Protein AF-A0A938WH90-F1 (afdb_monomer)

Secondary structure (DSSP, 8-state):
-----SHHHHHHHHHTTSS-------PPPPPGGGSTTGGGTTHHHHHHHHHHHHHHHHHHHHHHHHHHHHT-----

Mean predicted aligned error: 17.79 Å

Sequence (76 aa):
MRIRRAGPLLIALALSACGGQEAEPEEPPLAVEDTVFGDLVGTQDKVRDRTNAAMESHREAFEQQLEAGEGSAPAE

Structure (mmCIF, N/CA/C/O backbone):
data_AF-A0A938WH90-F1
#
_entry.id   AF-A0A938WH90-F1
#
loop_
_atom_site.group_PDB
_atom_site.id
_atom_site.type_symbol
_atom_site.label_atom_id
_atom_site.label_alt_id
_atom_site.label_comp_id
_atom_site.label_asym_id
_atom_site.label_entity_id
_atom_site.label_seq_id
_atom_site.pdbx_PDB_ins_code
_atom_site.Cartn_x
_atom_site.Cartn_y
_atom_site.Cartn_z
_atom_site.occupancy
_atom_site.B_iso_or_equiv
_atom_site.auth_seq_id
_atom_site.auth_comp_id
_atom_site.auth_asym_id
_atom_site.auth_atom_id
_atom_site.pdbx_PDB_model_num
ATOM 1 N N . MET A 1 1 ? 66.060 -5.553 -52.804 1.00 42.28 1 MET A N 1
ATOM 2 C CA . MET A 1 1 ? 65.643 -4.264 -52.200 1.00 42.28 1 MET A CA 1
ATOM 3 C C . MET A 1 1 ? 64.489 -4.516 -51.238 1.00 42.28 1 MET A C 1
ATOM 5 O O . MET A 1 1 ? 63.697 -5.415 -51.470 1.00 42.28 1 MET A O 1
ATOM 9 N N . ARG A 1 2 ? 64.498 -3.817 -50.100 1.00 48.91 2 ARG A N 1
ATOM 10 C CA . ARG A 1 2 ? 63.772 -4.134 -48.859 1.00 48.91 2 ARG A CA 1
ATOM 11 C C . ARG A 1 2 ? 62.307 -3.664 -48.910 1.00 48.91 2 ARG A C 1
ATOM 13 O O . ARG A 1 2 ? 62.070 -2.464 -48.829 1.00 48.91 2 ARG A O 1
ATOM 20 N N . ILE A 1 3 ? 61.340 -4.582 -48.921 1.00 59.31 3 ILE A N 1
ATOM 21 C CA . ILE A 1 3 ? 59.951 -4.289 -48.523 1.00 59.31 3 ILE A CA 1
ATOM 22 C C . ILE A 1 3 ? 59.906 -4.426 -46.993 1.00 59.31 3 ILE A C 1
ATOM 24 O O . ILE A 1 3 ? 59.755 -5.518 -46.459 1.00 59.31 3 ILE A O 1
ATOM 28 N N . ARG A 1 4 ? 60.176 -3.335 -46.265 1.00 57.78 4 ARG A N 1
ATOM 29 C CA . ARG A 1 4 ? 60.239 -3.312 -44.783 1.00 57.78 4 ARG A CA 1
ATOM 30 C C . ARG A 1 4 ? 59.367 -2.220 -44.145 1.00 57.78 4 ARG A C 1
ATOM 32 O O . ARG A 1 4 ? 59.672 -1.763 -43.051 1.00 57.78 4 ARG A O 1
ATOM 39 N N . ARG A 1 5 ? 58.305 -1.752 -44.814 1.00 54.50 5 ARG A N 1
ATOM 40 C CA . ARG A 1 5 ? 57.475 -0.636 -44.305 1.00 54.50 5 ARG A CA 1
ATOM 41 C C . ARG A 1 5 ? 55.955 -0.819 -44.441 1.00 54.50 5 ARG A C 1
ATOM 43 O O . ARG A 1 5 ? 55.237 0.166 -44.415 1.00 54.50 5 ARG A O 1
ATOM 50 N N . ALA A 1 6 ? 55.453 -2.051 -44.548 1.00 56.09 6 ALA A N 1
ATOM 51 C CA . ALA A 1 6 ? 54.003 -2.310 -44.573 1.00 56.09 6 ALA A CA 1
ATOM 52 C C . ALA A 1 6 ? 53.386 -2.583 -43.181 1.00 56.09 6 ALA A C 1
ATOM 54 O O . ALA A 1 6 ? 52.171 -2.598 -43.039 1.00 56.09 6 ALA A O 1
ATOM 55 N N . GLY A 1 7 ? 54.212 -2.781 -42.147 1.00 58.31 7 GLY A N 1
ATOM 56 C CA . GLY A 1 7 ? 53.760 -3.139 -40.796 1.00 58.31 7 GLY A CA 1
ATOM 57 C C . GLY A 1 7 ? 52.931 -2.080 -40.049 1.00 58.31 7 GLY A C 1
ATOM 58 O O . GLY A 1 7 ? 51.908 -2.445 -39.478 1.00 58.31 7 GLY A O 1
ATOM 59 N N . PRO A 1 8 ? 53.305 -0.783 -40.034 1.00 57.97 8 PRO A N 1
ATOM 60 C CA . PRO A 1 8 ? 52.616 0.179 -39.168 1.00 57.97 8 PRO A CA 1
ATOM 61 C C . PRO A 1 8 ? 51.261 0.644 -39.723 1.00 57.97 8 PRO A C 1
ATOM 63 O O . PRO A 1 8 ? 50.427 1.121 -38.961 1.00 57.97 8 PRO A O 1
ATOM 66 N N . LEU A 1 9 ? 51.014 0.484 -41.029 1.00 58.34 9 LEU A N 1
ATOM 67 C CA . LEU A 1 9 ? 49.775 0.933 -41.675 1.00 58.34 9 LEU A CA 1
ATOM 68 C C . LEU A 1 9 ? 48.575 0.034 -41.323 1.00 58.34 9 LEU A C 1
ATOM 70 O O . LEU A 1 9 ? 47.464 0.522 -41.153 1.00 58.34 9 LEU A O 1
ATOM 74 N N . LEU A 1 10 ? 48.808 -1.273 -41.168 1.00 59.81 10 LEU A N 1
ATOM 75 C CA . LEU A 1 10 ? 47.762 -2.243 -40.821 1.00 59.81 10 LEU A CA 1
ATOM 76 C C . LEU A 1 10 ? 47.300 -2.116 -39.363 1.00 59.81 10 LEU A C 1
ATOM 78 O O . LEU A 1 10 ? 46.133 -2.344 -39.068 1.00 59.81 10 LEU A O 1
ATOM 82 N N . ILE A 1 11 ? 48.194 -1.699 -38.463 1.00 62.03 11 ILE A N 1
ATOM 83 C CA . ILE A 1 11 ? 47.867 -1.498 -37.045 1.00 62.03 11 ILE A CA 1
ATOM 84 C C . ILE A 1 11 ? 46.966 -0.267 -36.874 1.00 62.03 11 ILE A C 1
ATOM 86 O O . ILE A 1 11 ? 45.981 -0.328 -36.145 1.00 62.03 11 ILE A O 1
ATOM 90 N N . ALA A 1 12 ? 47.244 0.824 -37.595 1.00 59.81 12 ALA A N 1
ATOM 91 C CA . ALA A 1 12 ? 46.423 2.036 -37.544 1.00 59.81 12 ALA A CA 1
ATOM 92 C C . ALA A 1 12 ? 44.982 1.810 -38.049 1.00 59.81 12 ALA A C 1
ATOM 94 O O . ALA A 1 12 ? 44.043 2.357 -37.478 1.00 59.81 12 ALA A O 1
ATOM 95 N N . LEU A 1 13 ? 44.803 0.959 -39.066 1.00 60.22 13 LEU A N 1
ATOM 96 C CA . LEU A 1 13 ? 43.485 0.575 -39.592 1.00 60.22 13 LEU A CA 1
ATOM 97 C C . LEU A 1 13 ? 42.689 -0.330 -38.635 1.00 60.22 13 LEU A C 1
ATOM 99 O O . LEU A 1 13 ? 41.464 -0.284 -38.629 1.00 60.22 13 LEU A O 1
ATOM 103 N N . ALA A 1 14 ? 43.366 -1.124 -37.801 1.00 61.34 14 ALA A N 1
ATOM 104 C CA . ALA A 1 14 ? 42.703 -1.945 -36.786 1.00 61.34 14 ALA A CA 1
ATOM 105 C C . ALA A 1 14 ? 42.167 -1.106 -35.608 1.00 61.34 14 ALA A C 1
ATOM 107 O O . ALA A 1 14 ? 41.135 -1.438 -35.031 1.00 61.34 14 ALA A O 1
ATOM 108 N N . LEU A 1 15 ? 42.831 0.006 -35.274 1.00 57.97 15 LEU A N 1
ATOM 109 C CA . LEU A 1 15 ? 42.413 0.904 -34.189 1.00 57.97 15 LEU A CA 1
ATOM 110 C C . LEU A 1 15 ? 41.201 1.774 -34.559 1.00 57.97 15 LEU A C 1
ATOM 112 O O . LEU A 1 15 ? 40.420 2.116 -33.674 1.00 57.97 15 LEU A O 1
ATOM 116 N N . SER A 1 16 ? 40.986 2.091 -35.843 1.00 59.06 16 SER A N 1
ATOM 117 C CA . SER A 1 16 ? 39.799 2.851 -36.272 1.00 59.06 16 SER A CA 1
ATOM 118 C C . SER A 1 16 ? 38.511 2.021 -36.290 1.00 59.06 16 SER A C 1
ATOM 120 O O . SER A 1 16 ? 37.433 2.590 -36.414 1.00 59.06 16 SER A O 1
ATOM 122 N N . ALA A 1 17 ? 38.607 0.693 -36.167 1.00 56.78 17 ALA A N 1
ATOM 123 C CA . ALA A 1 17 ? 37.458 -0.212 -36.146 1.00 56.78 17 ALA A CA 1
ATOM 124 C C . ALA A 1 17 ? 36.943 -0.527 -34.726 1.00 56.78 17 ALA A C 1
ATOM 126 O O . ALA A 1 17 ? 35.933 -1.206 -34.591 1.00 56.78 17 ALA A O 1
ATOM 127 N N . CYS A 1 18 ? 37.616 -0.049 -33.670 1.00 64.19 18 CYS A N 1
ATOM 128 C CA . CYS A 1 18 ? 37.291 -0.390 -32.277 1.00 64.19 18 CYS A CA 1
ATOM 129 C C . CYS A 1 18 ? 37.024 0.838 -31.381 1.00 64.19 18 CYS A C 1
ATOM 131 O O . CYS A 1 18 ? 37.151 0.748 -30.163 1.00 64.19 18 CYS A O 1
ATOM 133 N N . GLY A 1 19 ? 36.707 1.999 -31.966 1.00 54.22 19 GLY A N 1
ATOM 134 C CA . GLY A 1 19 ? 36.525 3.250 -31.211 1.00 54.22 19 GLY A CA 1
ATOM 135 C C . GLY A 1 19 ? 35.306 4.087 -31.593 1.00 54.22 19 GLY A C 1
ATOM 136 O O . GLY A 1 19 ? 35.137 5.175 -31.056 1.00 54.22 19 GLY A O 1
ATOM 137 N N . GLY A 1 20 ? 34.474 3.610 -32.517 1.00 54.38 20 GLY A N 1
ATOM 138 C CA . GLY A 1 20 ? 33.284 4.316 -32.986 1.00 54.38 20 GLY A CA 1
ATOM 139 C C . GLY A 1 20 ? 32.030 3.527 -32.666 1.00 54.38 20 GLY A C 1
ATOM 140 O O . GLY A 1 20 ? 31.328 3.116 -33.580 1.00 54.38 20 GLY A O 1
ATOM 141 N N . GLN A 1 21 ? 31.777 3.258 -31.386 1.00 53.09 21 GLN A N 1
ATOM 142 C CA . GLN A 1 21 ? 30.424 2.899 -30.991 1.00 53.09 21 GLN A CA 1
ATOM 143 C C . GLN A 1 21 ? 29.659 4.216 -30.947 1.00 53.09 21 GLN A C 1
ATOM 145 O O . GLN A 1 21 ? 29.735 4.960 -29.969 1.00 53.09 21 GLN A O 1
ATOM 150 N N . GLU A 1 22 ? 29.043 4.562 -32.080 1.00 59.69 22 GLU A N 1
ATOM 151 C CA . GLU A 1 22 ? 27.995 5.571 -32.098 1.00 59.69 22 GLU A CA 1
ATOM 152 C C . GLU A 1 22 ? 27.034 5.208 -30.968 1.00 59.69 22 GLU A C 1
ATOM 154 O O . GLU A 1 22 ? 26.627 4.051 -30.843 1.00 59.69 22 GLU A O 1
ATOM 159 N N . ALA A 1 23 ? 26.773 6.164 -30.078 1.00 63.75 23 ALA A N 1
ATOM 160 C CA . ALA A 1 23 ? 25.748 6.003 -29.069 1.00 63.75 23 ALA A CA 1
ATOM 161 C C . ALA A 1 23 ? 24.432 5.845 -29.831 1.00 63.75 23 ALA A C 1
ATOM 163 O O . ALA A 1 23 ? 23.855 6.834 -30.288 1.00 63.75 23 ALA A O 1
ATOM 164 N N . GLU A 1 24 ? 24.015 4.596 -30.050 1.00 67.44 24 GLU A N 1
ATOM 165 C CA . GLU A 1 24 ? 22.656 4.309 -30.473 1.00 67.44 24 GLU A CA 1
ATOM 166 C C . GLU A 1 24 ? 21.737 5.054 -29.503 1.00 67.44 24 GLU A C 1
ATOM 168 O O . GLU A 1 24 ? 22.025 5.079 -28.300 1.00 67.44 24 GLU A O 1
ATOM 173 N N . PRO A 1 25 ? 20.696 5.741 -29.997 1.00 66.81 25 PRO A N 1
ATOM 174 C CA . PRO A 1 25 ? 19.763 6.409 -29.113 1.00 66.81 25 PRO A CA 1
ATOM 175 C C . PRO A 1 25 ? 19.196 5.349 -28.169 1.00 66.81 25 PRO A C 1
ATOM 177 O O . PRO A 1 25 ? 18.462 4.468 -28.609 1.00 66.81 25 PRO A O 1
ATOM 180 N N . GLU A 1 26 ? 19.597 5.400 -26.895 1.00 71.69 26 GLU A N 1
ATOM 181 C CA . GLU A 1 26 ? 19.054 4.518 -25.869 1.00 71.69 26 GLU A CA 1
ATOM 182 C C . GLU A 1 26 ? 17.541 4.724 -25.873 1.00 71.69 26 GLU A C 1
ATOM 184 O O . GLU A 1 26 ? 17.052 5.835 -25.634 1.00 71.69 26 GLU A O 1
ATOM 189 N N . GLU A 1 27 ? 16.800 3.673 -26.223 1.00 75.69 27 GLU A N 1
ATOM 190 C CA . GLU A 1 27 ? 15.350 3.711 -26.130 1.00 75.69 27 GLU A CA 1
ATOM 191 C C . GLU A 1 27 ? 14.977 4.072 -24.686 1.00 75.69 27 GLU A C 1
ATOM 193 O O . GLU A 1 27 ? 15.583 3.548 -23.741 1.00 75.69 27 GLU A O 1
ATOM 198 N N . PRO A 1 28 ? 14.021 4.998 -24.488 1.00 80.81 28 PRO A N 1
ATOM 199 C CA . PRO A 1 28 ? 13.628 5.391 -23.150 1.00 80.81 28 PRO A CA 1
ATOM 200 C C . PRO A 1 28 ? 13.175 4.149 -22.372 1.00 80.81 28 PRO A C 1
ATOM 202 O O . PRO A 1 28 ? 12.527 3.269 -22.947 1.00 80.81 28 PRO A O 1
ATOM 205 N N . PRO A 1 29 ? 13.501 4.060 -21.070 1.00 81.75 29 PRO A N 1
ATOM 206 C CA . PRO A 1 29 ? 13.077 2.933 -20.258 1.00 81.75 29 PRO A CA 1
ATOM 207 C C . PRO A 1 29 ? 11.555 2.794 -20.328 1.00 81.75 29 PRO A C 1
ATOM 209 O O . PRO A 1 29 ? 10.830 3.790 -20.284 1.00 81.75 29 PRO A O 1
ATOM 212 N N . LEU A 1 30 ? 11.087 1.549 -20.442 1.00 84.31 30 LEU A N 1
ATOM 213 C CA . LEU A 1 30 ? 9.663 1.232 -20.498 1.00 84.31 30 LEU A CA 1
ATOM 214 C C . LEU A 1 30 ? 8.937 1.839 -19.293 1.00 84.31 30 LEU A C 1
ATOM 216 O O . LEU A 1 30 ? 9.407 1.736 -18.155 1.00 84.31 30 LEU A O 1
ATOM 220 N N . ALA A 1 31 ? 7.781 2.448 -19.553 1.00 85.62 31 ALA A N 1
ATOM 221 C CA . ALA A 1 31 ? 6.891 2.904 -18.500 1.00 85.62 31 ALA A CA 1
ATOM 222 C C . ALA A 1 31 ? 6.427 1.690 -17.680 1.00 85.62 31 ALA A C 1
ATOM 224 O O . ALA A 1 31 ? 6.214 0.606 -18.223 1.00 85.62 31 ALA A O 1
ATOM 225 N N . VAL A 1 32 ? 6.308 1.837 -16.359 1.00 80.75 32 VAL A N 1
ATOM 226 C CA . VAL A 1 32 ? 6.041 0.699 -15.460 1.00 80.75 32 VAL A CA 1
ATOM 227 C C . VAL A 1 32 ? 4.670 0.085 -15.750 1.00 80.75 32 VAL A C 1
ATOM 229 O O . VAL A 1 32 ? 4.503 -1.131 -15.637 1.00 80.75 32 VAL A O 1
ATOM 232 N N . GLU A 1 33 ? 3.726 0.913 -16.189 1.00 83.06 33 GLU A N 1
ATOM 233 C CA . GLU A 1 33 ? 2.375 0.558 -16.622 1.00 83.06 33 GLU A CA 1
ATOM 234 C C . GLU A 1 33 ? 2.377 -0.391 -17.830 1.00 83.06 33 GLU A C 1
ATOM 236 O O . GLU A 1 33 ? 1.485 -1.227 -17.948 1.00 83.06 33 GLU A O 1
ATOM 241 N N . ASP A 1 34 ? 3.408 -0.312 -18.676 1.00 85.19 34 ASP A N 1
ATOM 242 C CA . ASP A 1 34 ? 3.582 -1.158 -19.862 1.00 85.19 34 ASP A CA 1
ATOM 243 C C . ASP A 1 34 ? 4.323 -2.471 -19.545 1.00 85.19 34 ASP A C 1
ATOM 245 O O . ASP A 1 34 ? 4.605 -3.283 -20.431 1.00 85.19 34 ASP A O 1
ATOM 249 N N . THR A 1 35 ? 4.654 -2.707 -18.271 1.00 83.44 35 THR A N 1
ATOM 250 C CA . THR A 1 35 ? 5.338 -3.919 -17.811 1.00 83.44 35 THR A CA 1
ATOM 251 C C . THR A 1 35 ? 4.411 -4.823 -17.004 1.00 83.44 35 THR A C 1
ATOM 253 O O . THR A 1 35 ? 3.429 -4.385 -16.411 1.00 83.44 35 THR A O 1
ATOM 256 N N . VAL A 1 36 ? 4.797 -6.093 -16.855 1.00 81.62 36 VAL A N 1
ATOM 257 C CA . VAL A 1 36 ? 4.153 -7.039 -15.919 1.00 81.62 36 VAL A CA 1
ATOM 258 C C . VAL A 1 36 ? 4.168 -6.571 -14.455 1.00 81.62 36 VAL A C 1
ATOM 260 O O . VAL A 1 36 ? 3.461 -7.135 -13.624 1.00 81.62 36 VAL A O 1
ATOM 263 N N . PHE A 1 37 ? 4.968 -5.551 -14.122 1.00 82.25 37 PHE A N 1
ATOM 264 C CA . PHE A 1 37 ? 5.018 -4.964 -12.788 1.00 82.25 37 PHE A CA 1
ATOM 265 C C . PHE A 1 37 ? 3.971 -3.871 -12.571 1.00 82.25 37 PHE A C 1
ATOM 267 O O . PHE A 1 37 ? 3.710 -3.561 -11.412 1.00 82.25 37 PHE A O 1
ATOM 274 N N . GLY A 1 38 ? 3.346 -3.331 -13.625 1.00 82.06 38 GLY A N 1
ATOM 275 C CA . GLY A 1 38 ? 2.332 -2.275 -13.524 1.00 82.06 38 GLY A CA 1
ATOM 276 C C . GLY A 1 38 ? 1.193 -2.643 -12.571 1.00 82.06 38 GLY A C 1
ATOM 277 O O . GLY A 1 38 ? 0.871 -1.881 -11.662 1.00 82.06 38 GLY A O 1
ATOM 278 N N . ASP A 1 39 ? 0.681 -3.871 -12.680 1.00 78.75 39 ASP A N 1
ATOM 279 C CA . ASP A 1 39 ? -0.368 -4.398 -11.793 1.00 78.75 39 ASP A CA 1
ATOM 280 C C . ASP A 1 39 ? 0.089 -4.574 -10.337 1.00 78.75 39 ASP A C 1
ATOM 282 O O . ASP A 1 39 ? -0.723 -4.553 -9.406 1.00 78.75 39 ASP A O 1
ATOM 286 N N . LEU A 1 40 ? 1.394 -4.759 -10.125 1.00 80.00 40 LEU A N 1
ATOM 287 C CA . LEU A 1 40 ? 1.985 -4.940 -8.802 1.00 80.00 40 LEU A CA 1
ATOM 288 C C . LEU A 1 40 ? 2.242 -3.601 -8.102 1.00 80.00 40 LEU A C 1
ATOM 290 O O . LEU A 1 40 ? 2.323 -3.571 -6.865 1.00 80.00 40 LEU A O 1
ATOM 294 N N . VAL A 1 41 ? 2.317 -2.497 -8.851 1.00 82.19 41 VAL A N 1
ATOM 295 C CA . VAL A 1 41 ? 2.481 -1.154 -8.288 1.00 82.19 41 VAL A CA 1
ATOM 296 C C . VAL A 1 41 ? 1.284 -0.822 -7.386 1.00 82.19 41 VAL A C 1
ATOM 298 O O . VAL A 1 41 ? 0.116 -0.951 -7.754 1.00 82.19 41 VAL A O 1
ATOM 301 N N . GLY A 1 42 ? 1.572 -0.428 -6.143 1.00 80.94 42 GLY A N 1
ATOM 302 C CA . GLY A 1 42 ? 0.555 -0.055 -5.153 1.00 80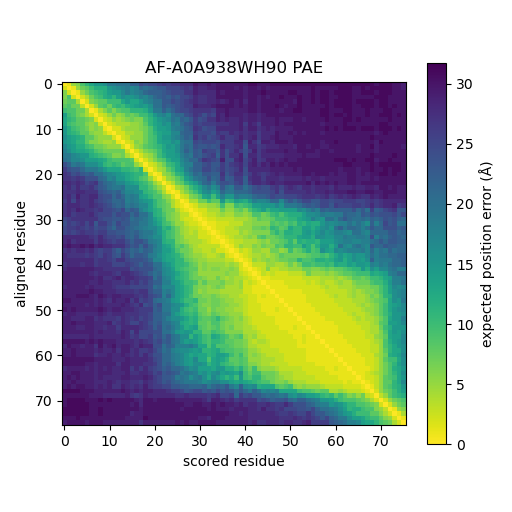.94 42 GLY A CA 1
ATOM 303 C C . GLY A 1 42 ? -0.210 -1.224 -4.515 1.00 80.94 42 GLY A C 1
ATOM 304 O O . GLY A 1 42 ? -1.122 -0.992 -3.723 1.00 80.94 42 GLY A O 1
ATOM 305 N N . THR A 1 43 ? 0.134 -2.485 -4.805 1.00 84.81 43 THR A N 1
ATOM 306 C CA . THR A 1 43 ? -0.480 -3.648 -4.126 1.00 84.81 43 THR A CA 1
ATOM 307 C C . THR A 1 43 ? -0.192 -3.661 -2.625 1.00 84.81 43 THR A C 1
ATOM 309 O O . THR A 1 43 ? -1.099 -3.927 -1.839 1.00 84.81 43 THR A O 1
ATOM 312 N N . GLN A 1 44 ? 1.032 -3.311 -2.213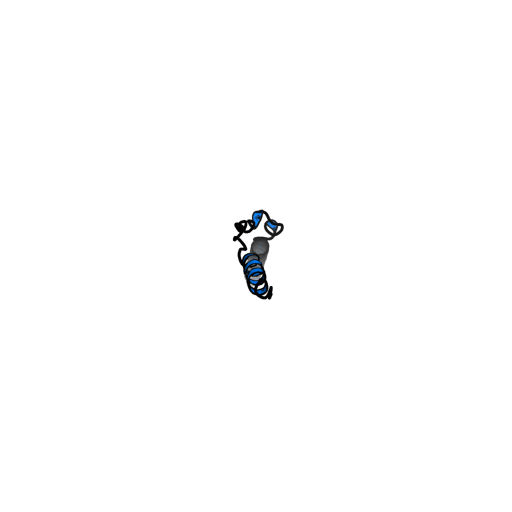 1.00 84.44 44 GLN A N 1
ATOM 313 C CA . GLN A 1 44 ? 1.394 -3.184 -0.797 1.00 84.44 44 GLN A CA 1
ATOM 314 C C . GLN A 1 44 ? 0.564 -2.115 -0.086 1.00 84.44 44 GLN A C 1
ATOM 316 O O . GLN A 1 44 ? 0.019 -2.393 0.979 1.00 84.44 44 GLN A O 1
ATOM 321 N N . ASP A 1 45 ? 0.408 -0.935 -0.690 1.00 88.94 45 ASP A N 1
ATOM 322 C CA . ASP A 1 45 ? -0.398 0.142 -0.109 1.00 88.94 45 ASP A CA 1
ATOM 323 C C . ASP A 1 45 ? -1.865 -0.278 0.023 1.00 88.94 45 ASP A C 1
ATOM 325 O O . ASP A 1 45 ? -2.441 -0.173 1.102 1.00 88.94 45 ASP A O 1
ATOM 329 N N . LYS A 1 46 ? -2.442 -0.899 -1.016 1.00 87.94 46 LYS A N 1
ATOM 330 C CA . LYS A 1 46 ? -3.814 -1.440 -0.973 1.00 87.94 46 LYS A CA 1
ATOM 331 C C . LYS A 1 46 ? -4.004 -2.476 0.141 1.00 87.94 46 LYS A C 1
ATOM 333 O O . LYS A 1 46 ? -5.044 -2.494 0.802 1.00 87.94 46 LYS A O 1
AT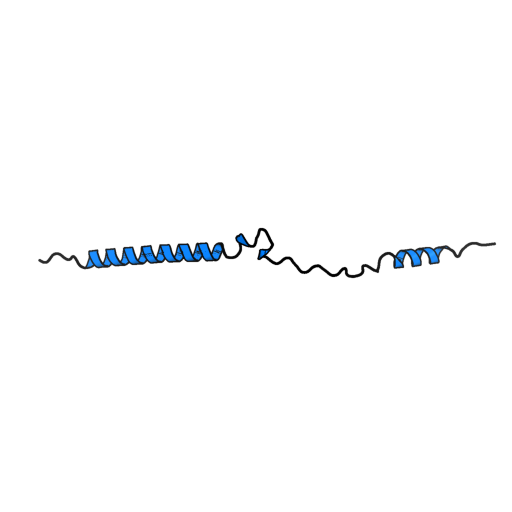OM 338 N N . VAL A 1 47 ? -3.029 -3.366 0.344 1.00 91.56 47 VAL A N 1
ATOM 339 C CA . VAL A 1 47 ? -3.075 -4.379 1.414 1.00 91.56 47 VAL A CA 1
ATOM 340 C C . VAL A 1 47 ? -2.954 -3.723 2.787 1.00 91.56 47 VAL A C 1
ATOM 342 O O . VAL A 1 47 ? -3.712 -4.078 3.696 1.00 91.56 47 VAL A O 1
ATOM 345 N N . ARG A 1 48 ? -2.047 -2.754 2.938 1.00 91.56 48 ARG A N 1
ATOM 346 C CA . ARG A 1 48 ? -1.871 -1.998 4.181 1.00 91.56 48 ARG A CA 1
ATOM 347 C C . ARG A 1 48 ? -3.152 -1.255 4.551 1.00 91.56 48 ARG A C 1
ATOM 349 O O . ARG A 1 48 ? -3.619 -1.390 5.677 1.00 91.56 48 ARG A O 1
ATOM 356 N N . ASP A 1 49 ? -3.754 -0.553 3.600 1.00 93.88 49 ASP A N 1
ATOM 357 C CA . ASP A 1 49 ? -4.958 0.246 3.833 1.00 93.88 49 ASP A CA 1
ATOM 358 C C . ASP A 1 49 ? -6.154 -0.636 4.212 1.00 93.88 49 ASP A C 1
ATOM 360 O O . ASP A 1 49 ? -6.865 -0.342 5.174 1.00 93.88 49 ASP A O 1
ATOM 364 N N . ARG A 1 50 ? -6.327 -1.784 3.538 1.00 92.19 50 ARG A N 1
ATOM 365 C CA . ARG A 1 50 ? -7.344 -2.777 3.919 1.00 92.19 50 ARG A CA 1
ATOM 366 C C . ARG A 1 50 ? -7.120 -3.313 5.334 1.00 92.19 50 ARG A C 1
ATOM 368 O O . ARG A 1 50 ? -8.081 -3.484 6.079 1.00 92.19 50 ARG A O 1
ATOM 375 N N . THR A 1 51 ? -5.872 -3.603 5.690 1.00 93.56 51 THR A N 1
ATOM 376 C CA . THR A 1 51 ? -5.529 -4.145 7.012 1.00 93.56 51 THR A CA 1
ATOM 377 C C . THR A 1 51 ? -5.806 -3.121 8.107 1.00 93.56 51 THR A C 1
ATOM 379 O O . THR A 1 51 ? -6.424 -3.460 9.112 1.00 93.56 51 THR A O 1
ATOM 382 N N . ASN A 1 52 ? -5.428 -1.860 7.886 1.00 94.69 52 ASN A N 1
ATOM 383 C CA . ASN A 1 52 ? -5.709 -0.771 8.817 1.00 94.69 52 ASN A CA 1
ATOM 384 C C . ASN A 1 52 ? -7.216 -0.582 9.020 1.00 94.69 52 ASN A C 1
ATOM 386 O O . ASN A 1 52 ? -7.667 -0.522 10.158 1.00 94.69 52 ASN A O 1
ATOM 390 N N . ALA A 1 53 ? -8.002 -0.572 7.939 1.00 93.75 53 ALA A N 1
ATOM 391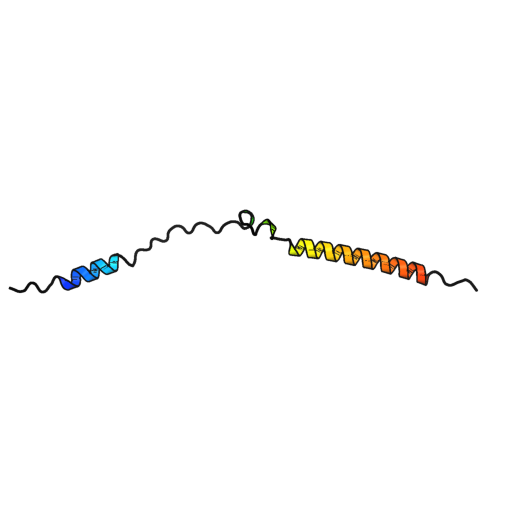 C CA . ALA A 1 53 ? -9.457 -0.454 8.031 1.00 93.75 53 ALA A CA 1
ATOM 392 C C . ALA A 1 53 ? -10.092 -1.610 8.826 1.00 93.75 53 ALA A C 1
ATOM 394 O O . ALA A 1 53 ? -10.976 -1.390 9.652 1.00 93.75 53 ALA A O 1
ATOM 395 N N . ALA A 1 54 ? -9.619 -2.843 8.614 1.00 93.44 54 ALA A N 1
ATOM 396 C CA . ALA A 1 54 ? -10.095 -3.999 9.368 1.00 93.44 54 ALA A CA 1
ATOM 397 C C . ALA A 1 54 ? -9.742 -3.895 10.863 1.00 93.44 54 ALA A C 1
ATOM 399 O O . ALA A 1 54 ? -10.600 -4.133 11.713 1.00 93.44 54 ALA A O 1
ATOM 400 N N . MET A 1 55 ? -8.508 -3.500 11.187 1.00 95.31 55 MET A N 1
ATOM 401 C CA . MET A 1 55 ? -8.063 -3.324 12.573 1.00 95.31 55 MET A CA 1
ATOM 402 C C . MET A 1 55 ? -8.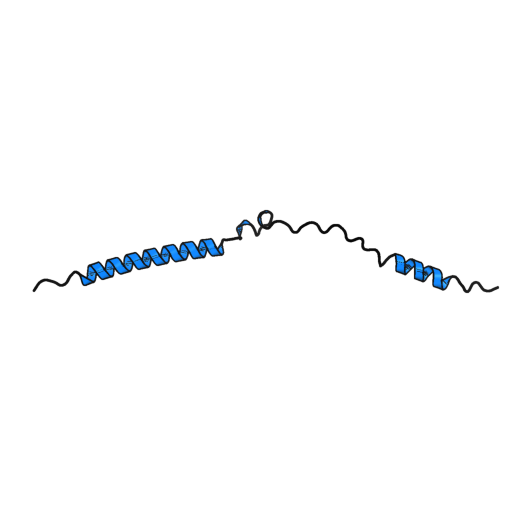839 -2.221 13.295 1.00 95.31 55 MET A C 1
ATOM 404 O O . MET A 1 55 ? -9.221 -2.420 14.446 1.00 95.31 55 MET A O 1
ATOM 408 N N . GLU A 1 56 ? -9.119 -1.106 12.620 1.00 96.50 56 GLU A N 1
ATOM 409 C CA . GLU A 1 56 ? -9.912 -0.015 13.192 1.00 96.50 56 GLU A CA 1
ATOM 410 C C . GLU A 1 56 ? -11.339 -0.476 13.502 1.00 96.50 56 GLU A C 1
ATOM 412 O O . GLU A 1 56 ? -11.799 -0.346 14.631 1.00 96.50 56 GLU A O 1
ATOM 417 N N . SER A 1 57 ? -11.998 -1.151 12.554 1.00 93.06 57 SER A N 1
ATOM 418 C CA . SER A 1 57 ? -13.351 -1.681 12.783 1.00 93.06 57 SER A CA 1
ATOM 419 C C . SER A 1 57 ? -13.416 -2.665 13.957 1.00 93.06 57 SER A C 1
ATOM 421 O O . SER A 1 57 ? -14.383 -2.697 14.717 1.00 93.06 57 SER A O 1
ATOM 423 N N . HIS A 1 58 ? -12.364 -3.467 14.131 1.00 92.69 58 HIS A N 1
ATOM 424 C CA . HIS A 1 58 ? -12.260 -4.406 15.236 1.00 92.69 58 HIS A CA 1
ATOM 425 C C . HIS A 1 58 ? -12.060 -3.673 16.564 1.00 92.69 58 HIS A C 1
ATOM 427 O O . HIS A 1 58 ? -12.688 -4.026 17.559 1.00 92.69 58 HIS A O 1
ATOM 433 N N . ARG A 1 59 ? -11.216 -2.638 16.580 1.00 94.25 59 ARG A N 1
ATOM 434 C CA . ARG A 1 59 ? -11.005 -1.784 17.748 1.00 94.25 59 ARG A CA 1
ATOM 435 C C . ARG A 1 59 ? -12.313 -1.133 18.200 1.00 94.25 59 ARG A C 1
ATOM 437 O O . ARG A 1 59 ? -12.671 -1.289 19.363 1.00 94.25 59 ARG A O 1
ATOM 444 N N . GLU A 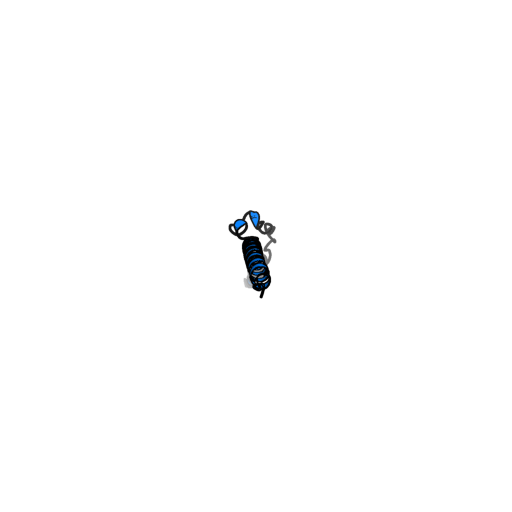1 60 ? -13.038 -0.488 17.290 1.00 93.94 60 GLU A N 1
ATOM 445 C CA . GLU A 1 60 ? -14.322 0.162 17.591 1.00 93.94 60 GLU A CA 1
ATOM 446 C C . GLU A 1 60 ? -15.344 -0.832 18.167 1.00 93.94 60 GLU A C 1
ATOM 448 O O . GLU A 1 60 ? -16.017 -0.544 19.157 1.00 93.94 60 GLU A O 1
ATOM 453 N N . ALA A 1 61 ? -15.436 -2.037 17.593 1.00 91.81 61 ALA A N 1
ATOM 454 C CA . ALA A 1 61 ? -16.333 -3.079 18.089 1.00 91.81 61 ALA A CA 1
ATOM 455 C C . ALA A 1 61 ? -15.961 -3.569 19.501 1.00 91.81 61 ALA A C 1
ATOM 457 O O . ALA A 1 61 ? -16.844 -3.943 20.277 1.00 91.81 61 ALA A O 1
ATOM 458 N N . PHE A 1 62 ? -14.668 -3.588 19.835 1.00 91.06 62 PHE A N 1
ATOM 459 C CA . PHE A 1 62 ? -14.190 -3.926 21.174 1.00 91.06 62 PHE A CA 1
ATOM 460 C C . PHE A 1 62 ? -14.466 -2.810 22.180 1.00 91.06 62 PHE A C 1
ATOM 462 O O . PHE A 1 62 ? -14.927 -3.101 23.282 1.00 91.06 62 PHE A O 1
ATOM 469 N N . GLU A 1 63 ? -14.230 -1.553 21.808 1.00 91.62 63 GLU A N 1
ATOM 470 C CA . GLU A 1 63 ? -14.530 -0.395 22.658 1.00 91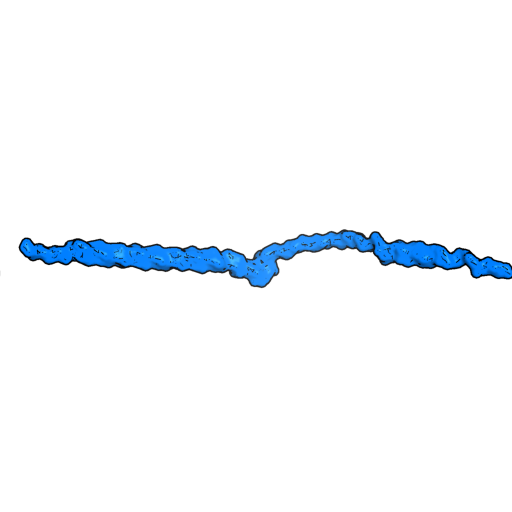.62 63 GLU A CA 1
ATOM 471 C C . GLU A 1 63 ? -16.029 -0.338 22.994 1.00 91.62 63 GLU A C 1
ATOM 473 O O . GLU A 1 63 ? -16.384 -0.254 24.167 1.00 91.62 63 GLU A O 1
ATOM 478 N N . GLN A 1 64 ? -16.914 -0.550 22.012 1.00 89.12 64 GLN A N 1
ATOM 479 C CA . GLN A 1 64 ? -18.36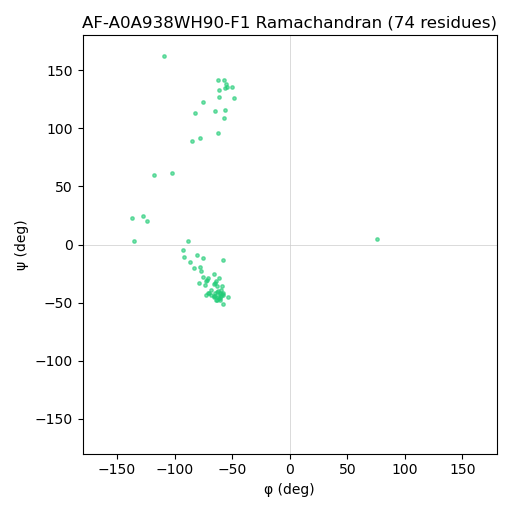4 -0.633 22.253 1.00 89.12 64 GLN A CA 1
ATOM 480 C C . GLN A 1 64 ? -18.756 -1.755 23.227 1.00 89.12 64 GLN A C 1
ATOM 482 O O . GLN A 1 64 ? -19.652 -1.582 24.052 1.00 89.12 64 GLN A O 1
ATOM 487 N N . GLN A 1 65 ? -18.107 -2.921 23.143 1.00 87.25 65 GLN A N 1
ATOM 488 C CA . GLN A 1 65 ? -18.369 -4.028 24.069 1.00 87.25 65 GLN A CA 1
ATOM 489 C C . GLN A 1 65 ? -17.901 -3.715 25.490 1.00 87.25 65 GLN A C 1
ATOM 491 O O . GLN A 1 65 ? -18.587 -4.078 26.446 1.00 87.25 65 GLN A O 1
ATOM 496 N N . LEU A 1 66 ? -16.752 -3.051 25.632 1.00 86.25 66 LEU A N 1
ATOM 497 C CA . LEU A 1 66 ? -16.243 -2.615 26.931 1.00 86.25 66 LEU A CA 1
ATOM 498 C C . LEU A 1 66 ? -17.179 -1.584 27.562 1.00 86.25 66 LEU A C 1
ATOM 500 O O . LEU A 1 66 ? -17.594 -1.774 28.701 1.00 86.25 66 LEU A O 1
ATOM 504 N N . GLU A 1 67 ? -17.596 -0.567 26.807 1.00 85.38 67 GLU A N 1
ATOM 505 C CA . GLU A 1 67 ? -18.555 0.438 27.282 1.00 85.38 67 GLU A CA 1
ATOM 506 C C . GLU A 1 67 ? -19.889 -0.195 27.709 1.00 85.38 67 GLU A C 1
ATOM 508 O O . GLU A 1 67 ? -20.433 0.131 28.767 1.00 85.38 67 GLU A O 1
ATOM 513 N N . ALA A 1 68 ? -20.403 -1.151 26.928 1.00 83.81 68 ALA A N 1
ATOM 514 C CA . ALA A 1 68 ? -21.628 -1.871 27.268 1.00 83.81 68 ALA A CA 1
ATOM 515 C C . ALA A 1 68 ? -21.483 -2.740 28.532 1.00 83.81 68 ALA A C 1
ATOM 517 O O . ALA A 1 68 ? -22.446 -2.884 29.286 1.00 83.81 68 ALA A O 1
ATOM 518 N N . GLY A 1 69 ? -20.300 -3.315 28.770 1.00 75.31 69 GLY A N 1
ATOM 519 C CA . GLY A 1 69 ? -20.008 -4.134 29.949 1.00 75.31 69 GLY A CA 1
ATOM 520 C C . GLY A 1 69 ? -19.728 -3.323 31.219 1.00 75.31 69 GLY A C 1
ATOM 521 O O . GLY A 1 69 ? -20.097 -3.754 32.311 1.00 75.31 69 GLY A O 1
ATOM 522 N N . GLU A 1 70 ? -19.120 -2.141 31.097 1.00 70.31 70 GLU A N 1
ATOM 523 C CA . GLU A 1 70 ? -18.827 -1.252 32.231 1.00 70.31 70 GLU A CA 1
ATOM 524 C C . GLU A 1 70 ? -20.070 -0.483 32.723 1.00 70.31 70 GLU A C 1
ATOM 526 O O . GLU A 1 70 ? -20.135 -0.093 33.890 1.00 70.31 70 GLU A O 1
ATOM 531 N N . GLY A 1 71 ? -21.095 -0.316 31.879 1.00 59.72 71 GLY A N 1
ATOM 532 C CA . GLY A 1 71 ? -22.355 0.352 32.230 1.00 59.72 71 GLY A CA 1
ATOM 533 C C . GLY A 1 71 ? -23.382 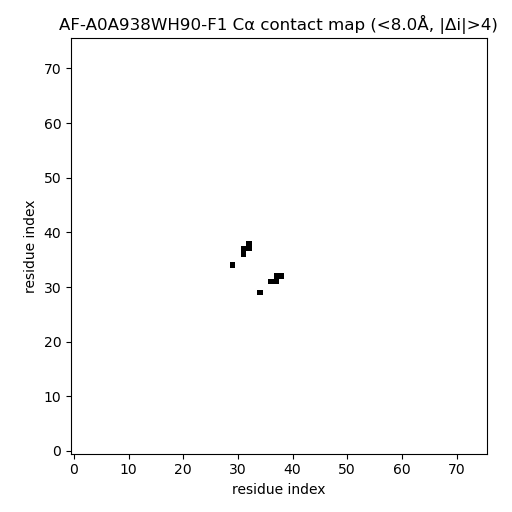-0.504 32.990 1.00 59.72 71 GLY A C 1
ATOM 534 O O . GLY A 1 71 ? -24.384 0.034 33.462 1.00 59.72 71 GLY A O 1
ATOM 535 N N . SER A 1 72 ? -23.170 -1.817 33.132 1.00 59.31 72 SER A N 1
ATOM 536 C CA . SER A 1 72 ? -24.104 -2.726 33.812 1.00 59.31 72 SER A CA 1
ATOM 537 C C . SER A 1 72 ? -23.643 -3.084 35.229 1.00 59.31 72 SER A C 1
ATOM 539 O O . SER A 1 72 ? -23.403 -4.251 35.538 1.00 59.31 72 SER A O 1
ATOM 541 N N . ALA A 1 73 ? -23.517 -2.098 36.115 1.00 61.28 73 ALA A N 1
ATOM 542 C CA . ALA A 1 73 ? -23.536 -2.393 37.546 1.00 61.28 73 ALA A CA 1
ATOM 543 C C . ALA A 1 73 ? -24.997 -2.682 37.953 1.00 61.28 73 ALA A C 1
ATOM 545 O O . ALA A 1 73 ? -25.863 -1.838 37.698 1.00 61.28 73 ALA A O 1
ATOM 546 N N . PRO A 1 74 ? -25.323 -3.856 38.532 1.00 59.62 74 PRO A N 1
ATOM 547 C CA . PRO A 1 74 ? -26.659 -4.090 39.063 1.00 59.62 74 PRO A CA 1
ATOM 548 C C . PRO A 1 74 ? -26.934 -3.073 40.174 1.00 59.62 74 PRO A C 1
ATOM 550 O O . PRO A 1 74 ? -26.087 -2.840 41.033 1.00 59.62 74 PRO A O 1
ATOM 553 N N . ALA A 1 75 ? -28.107 -2.444 40.128 1.00 55.81 75 ALA A N 1
ATOM 554 C CA . ALA A 1 75 ? -28.577 -1.600 41.215 1.00 55.81 75 ALA A CA 1
ATOM 555 C C . ALA A 1 75 ? -28.802 -2.479 42.457 1.00 55.81 75 ALA A C 1
ATOM 557 O O . ALA A 1 75 ? -29.663 -3.361 42.421 1.00 55.81 75 ALA A O 1
ATOM 558 N N . GLU A 1 76 ? -28.023 -2.247 43.516 1.00 49.88 76 GLU A N 1
ATOM 559 C CA . GLU A 1 76 ? -28.336 -2.697 44.880 1.00 49.88 76 GLU A CA 1
ATOM 560 C C . GLU A 1 76 ? -29.080 -1.602 45.651 1.00 49.88 76 GLU A C 1
ATOM 562 O O . GLU A 1 76 ? -28.682 -0.417 45.536 1.00 49.88 76 GLU A O 1
#

pLDDT: mean 74.85, std 15.14, range [42.28, 96.5]

Radius of gyration: 37.93 Å; Cα contacts (8 Å, |Δi|>4): 5; chains: 1; bounding box: 94×13×97 Å

Foldseek 3Di:
DDPPPPPPVVVVVVVVVPPDPPPDPPDPPDDCCPDPCVVVPCPVVVVVVVVVVVVVVVVVVVVVVVVVVVPDDPDD

Solvent-accessible surface area (backbone atoms only — not comparable to full-atom values): 4962 Å² total; per-residue (Å²): 137,84,92,82,75,72,69,70,61,58,55,58,59,57,55,68,74,75,72,73,79,72,81,67,81,74,73,77,78,78,58,56,75,82,38,93,56,31,80,56,61,61,47,66,57,54,51,50,53,52,49,51,54,51,51,48,56,50,50,53,57,50,52,54,51,48,55,61,59,71,71,64,70,81,90,128